Protein AF-A0A316PEC3-F1 (afdb_monomer)

Secondary stru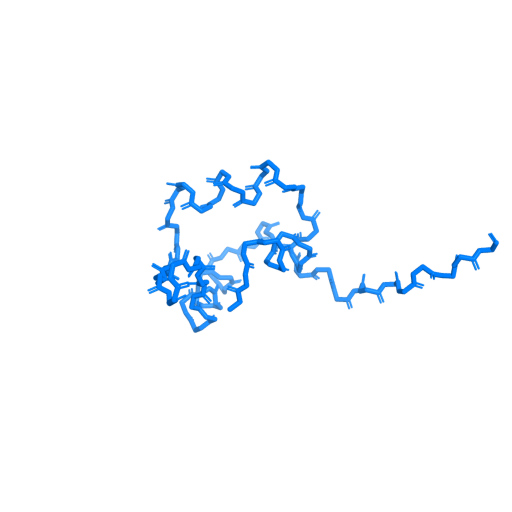cture (DSSP, 8-state):
--HHHHHHHTT--HHHHHHHHHT--S-EEEETTEEEE-HHHHHHHHHH-SS-------------

Structure (mmCIF, N/CA/C/O backbone):
data_AF-A0A316PEC3-F1
#
_entry.id   AF-A0A316PEC3-F1
#
loop_
_atom_site.group_PDB
_atom_site.id
_atom_site.type_symbol
_atom_site.label_atom_id
_atom_site.label_alt_id
_atom_site.label_comp_id
_atom_site.label_asym_id
_atom_site.label_entity_id
_atom_site.label_seq_id
_atom_site.pdbx_PDB_ins_code
_atom_site.Cartn_x
_atom_site.Cartn_y
_atom_site.Cartn_z
_atom_site.occupancy
_atom_site.B_iso_or_equiv
_atom_site.auth_seq_id
_atom_site.auth_comp_id
_atom_site.auth_asym_id
_atom_site.auth_atom_id
_atom_site.pdbx_PDB_model_num
ATOM 1 N N . MET A 1 1 ? -7.377 -4.109 -2.737 1.00 82.81 1 MET A N 1
ATOM 2 C CA . MET A 1 1 ? -6.029 -4.668 -2.470 1.00 82.81 1 MET A CA 1
ATOM 3 C C . MET A 1 1 ? -5.596 -4.328 -1.042 1.00 82.81 1 MET A C 1
ATOM 5 O O . MET A 1 1 ? -6.037 -3.301 -0.547 1.00 82.81 1 MET A O 1
ATOM 9 N N . SER A 1 2 ? -4.810 -5.159 -0.350 1.00 85.12 2 SER A N 1
ATOM 10 C CA . SER A 1 2 ? -4.268 -4.826 0.989 1.00 85.12 2 SER A CA 1
ATOM 11 C C . SER A 1 2 ? -2.901 -4.142 0.880 1.00 85.12 2 SER A C 1
ATOM 13 O O . SER A 1 2 ? -2.214 -4.304 -0.123 1.00 85.12 2 SER A O 1
ATOM 15 N N . VAL A 1 3 ? -2.476 -3.427 1.926 1.00 82.62 3 VAL A N 1
ATOM 16 C CA . VAL A 1 3 ? -1.164 -2.740 1.995 1.00 82.62 3 VAL A CA 1
ATOM 17 C C . VAL A 1 3 ? 0.004 -3.667 1.664 1.00 82.62 3 VAL A C 1
ATOM 19 O O . VAL A 1 3 ? 0.885 -3.325 0.884 1.00 82.62 3 VAL A O 1
ATOM 22 N N . MET A 1 4 ? -0.014 -4.863 2.249 1.00 82.94 4 MET A N 1
ATOM 23 C CA . MET A 1 4 ? 1.045 -5.853 2.074 1.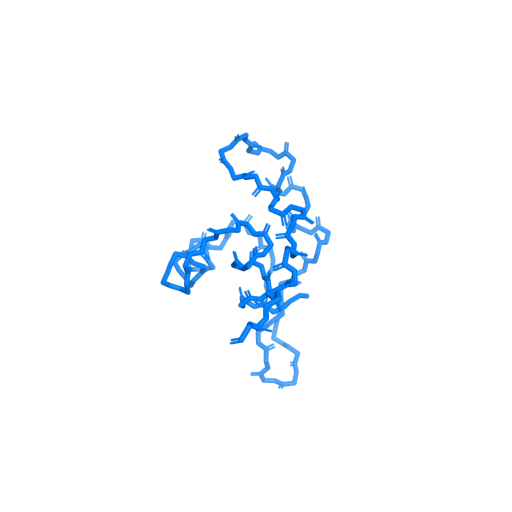00 82.94 4 MET A CA 1
ATOM 24 C C . MET A 1 4 ? 1.076 -6.420 0.654 1.00 82.94 4 MET A C 1
ATOM 26 O O . MET A 1 4 ? 2.151 -6.593 0.095 1.00 82.94 4 MET A O 1
ATOM 30 N N . GLU A 1 5 ? -0.098 -6.655 0.067 1.00 84.94 5 GLU A N 1
ATOM 31 C CA . GLU A 1 5 ? -0.231 -7.137 -1.312 1.00 84.94 5 GLU A CA 1
ATOM 32 C C . GLU A 1 5 ? 0.308 -6.107 -2.303 1.00 84.94 5 GLU A C 1
ATOM 34 O O . GLU A 1 5 ? 1.043 -6.462 -3.213 1.00 84.94 5 GLU A O 1
ATOM 39 N N . MET A 1 6 ? 0.021 -4.821 -2.080 1.00 85.75 6 MET A N 1
ATOM 40 C CA . MET A 1 6 ? 0.606 -3.740 -2.872 1.00 85.75 6 MET A CA 1
ATOM 41 C C . MET A 1 6 ? 2.128 -3.681 -2.712 1.00 85.75 6 MET A C 1
ATOM 43 O O . MET A 1 6 ? 2.833 -3.515 -3.700 1.00 85.75 6 MET A O 1
ATOM 47 N N . GLY A 1 7 ? 2.639 -3.843 -1.487 1.00 86.19 7 GLY A N 1
ATOM 48 C CA . GLY A 1 7 ? 4.079 -3.890 -1.230 1.00 86.19 7 GLY A CA 1
ATOM 49 C C . GLY A 1 7 ? 4.767 -4.994 -2.033 1.00 86.19 7 GLY A C 1
ATOM 50 O O . GLY A 1 7 ? 5.695 -4.714 -2.784 1.00 86.19 7 GLY A O 1
ATOM 51 N N . LYS A 1 8 ? 4.235 -6.222 -1.963 1.00 85.19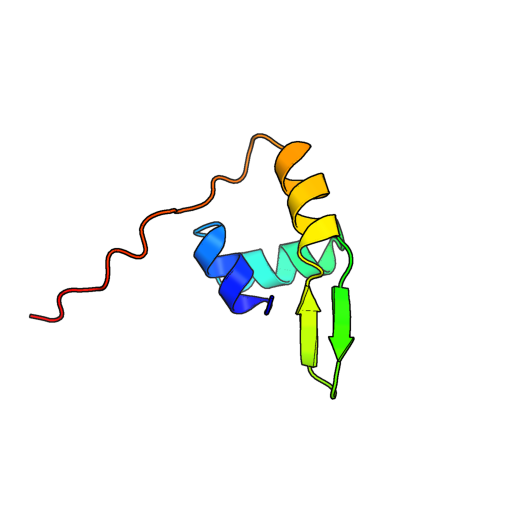 8 LYS A N 1
ATOM 52 C CA . LYS A 1 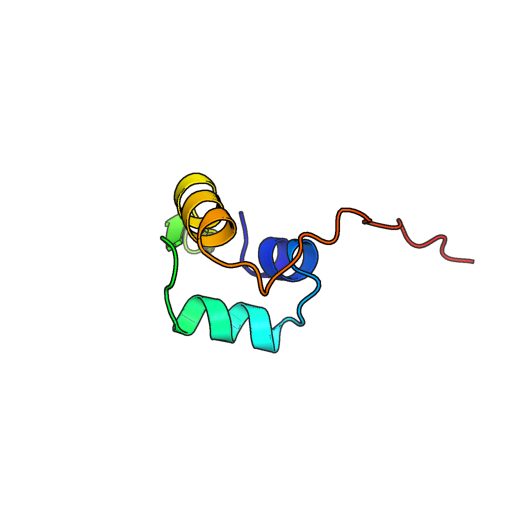8 ? 4.714 -7.366 -2.757 1.00 85.19 8 LYS A CA 1
ATOM 53 C C . LYS A 1 8 ? 4.622 -7.107 -4.259 1.00 85.19 8 LYS A C 1
ATOM 55 O O . LYS A 1 8 ? 5.584 -7.345 -4.975 1.00 85.19 8 LYS A O 1
ATOM 60 N N . LEU A 1 9 ? 3.490 -6.577 -4.721 1.00 84.69 9 LEU A N 1
ATOM 61 C CA . LEU A 1 9 ? 3.249 -6.277 -6.130 1.00 84.69 9 LEU A CA 1
ATOM 62 C C . LEU A 1 9 ? 4.249 -5.247 -6.669 1.00 84.69 9 LEU A C 1
ATOM 64 O O . LEU A 1 9 ? 4.673 -5.363 -7.810 1.00 84.69 9 LEU A O 1
ATOM 68 N N . LEU A 1 10 ? 4.653 -4.273 -5.852 1.00 83.69 10 LEU A N 1
ATOM 69 C CA . LEU A 1 10 ? 5.672 -3.278 -6.193 1.00 83.69 10 LEU A CA 1
ATOM 70 C C . LEU A 1 10 ? 7.112 -3.734 -5.890 1.00 83.69 10 LEU A C 1
ATOM 72 O O . LEU A 1 10 ? 8.043 -2.981 -6.159 1.00 83.69 10 LEU A O 1
ATOM 76 N N . GLY A 1 11 ? 7.310 -4.915 -5.295 1.00 84.62 11 GLY A N 1
ATOM 77 C CA . GLY A 1 11 ? 8.627 -5.386 -4.855 1.00 84.62 11 GLY A CA 1
ATOM 78 C C . GLY A 1 11 ? 9.242 -4.579 -3.709 1.00 84.62 11 GLY A C 1
ATOM 79 O O . GLY A 1 11 ? 10.454 -4.623 -3.519 1.00 84.62 11 GLY A O 1
ATOM 80 N N . ILE A 1 12 ? 8.439 -3.819 -2.961 1.00 85.12 12 ILE A N 1
ATOM 81 C CA . ILE A 1 12 ? 8.918 -2.960 -1.872 1.00 85.12 12 ILE A CA 1
ATOM 82 C C . ILE A 1 12 ? 8.668 -3.595 -0.503 1.00 85.12 12 ILE A C 1
ATOM 84 O O . ILE A 1 12 ? 7.695 -4.324 -0.289 1.00 85.12 12 ILE A O 1
ATOM 88 N N . GLY A 1 13 ? 9.540 -3.280 0.455 1.00 83.56 13 GLY A N 1
ATOM 89 C CA . GLY A 1 13 ? 9.425 -3.758 1.828 1.00 83.56 13 GLY A CA 1
ATOM 90 C C . GLY A 1 13 ? 8.157 -3.264 2.534 1.00 83.56 13 GLY A C 1
ATOM 91 O O . GLY A 1 13 ? 7.517 -2.287 2.138 1.00 83.56 13 GLY A O 1
ATOM 92 N N . LYS A 1 14 ? 7.801 -3.919 3.648 1.00 82.25 14 LYS A N 1
ATOM 93 C CA . LYS A 1 14 ? 6.651 -3.526 4.487 1.00 82.25 14 LYS A CA 1
ATOM 94 C C . LYS A 1 14 ? 6.747 -2.057 4.914 1.00 82.25 14 LYS A C 1
ATOM 96 O O . LYS A 1 14 ? 5.752 -1.343 4.852 1.00 82.25 14 LYS A O 1
ATOM 101 N N . THR A 1 15 ? 7.929 -1.604 5.323 1.00 87.12 15 THR A N 1
ATOM 102 C CA . THR A 1 15 ? 8.157 -0.222 5.769 1.00 87.12 15 THR A CA 1
ATOM 103 C C . THR A 1 15 ? 7.849 0.785 4.663 1.00 87.12 15 THR A C 1
ATOM 105 O O . THR A 1 15 ? 7.063 1.706 4.887 1.00 87.12 15 THR A O 1
ATOM 108 N N . ASP A 1 16 ? 8.387 0.568 3.463 1.00 86.12 16 ASP A N 1
ATOM 109 C CA . ASP A 1 16 ? 8.150 1.410 2.288 1.00 86.12 16 ASP A CA 1
ATOM 110 C C . ASP A 1 16 ? 6.684 1.408 1.862 1.00 86.12 16 ASP A C 1
ATOM 112 O O . ASP A 1 16 ? 6.125 2.462 1.568 1.00 86.12 16 ASP A O 1
ATOM 116 N N . ALA A 1 17 ? 6.014 0.252 1.915 1.00 86.25 17 ALA A N 1
ATOM 117 C CA . ALA A 1 17 ? 4.590 0.151 1.610 1.00 86.25 17 ALA A CA 1
ATOM 118 C C . ALA A 1 17 ? 3.728 1.007 2.557 1.00 86.25 17 ALA A C 1
ATOM 120 O O . ALA A 1 17 ? 2.844 1.740 2.107 1.00 86.25 17 ALA A O 1
ATOM 121 N N . TYR A 1 18 ? 3.997 0.968 3.866 1.00 86.06 18 TYR A N 1
ATOM 122 C CA . TYR A 1 18 ? 3.299 1.815 4.842 1.00 86.06 18 TYR A CA 1
ATOM 123 C C . TYR A 1 18 ? 3.646 3.301 4.678 1.00 86.06 18 TYR A C 1
ATOM 125 O O . TYR A 1 18 ? 2.770 4.157 4.824 1.00 86.06 18 TYR A O 1
ATOM 133 N N . TRP A 1 19 ? 4.895 3.622 4.332 1.00 89.38 19 TRP A N 1
ATOM 134 C CA . TRP A 1 19 ? 5.313 4.988 4.012 1.00 89.38 19 TRP A CA 1
ATOM 135 C C . TRP A 1 19 ? 4.603 5.541 2.774 1.00 89.38 19 TRP A C 1
ATOM 137 O O . TRP A 1 19 ? 4.142 6.683 2.788 1.00 89.38 19 TRP A O 1
ATOM 147 N N . LEU A 1 20 ? 4.457 4.726 1.730 1.00 85.81 20 LEU A N 1
ATOM 148 C CA . LEU A 1 20 ? 3.742 5.083 0.509 1.00 85.81 20 LEU A CA 1
ATOM 149 C C . LEU A 1 20 ? 2.273 5.386 0.812 1.00 85.81 20 LEU A C 1
ATOM 151 O O . LEU A 1 20 ? 1.750 6.412 0.390 1.00 85.81 20 LEU A O 1
ATOM 155 N N . ILE A 1 21 ? 1.632 4.557 1.635 1.00 84.31 21 ILE A N 1
ATOM 156 C CA . ILE A 1 21 ? 0.262 4.794 2.101 1.00 84.31 21 ILE A CA 1
ATOM 157 C C . ILE A 1 21 ? 0.140 6.074 2.920 1.00 84.31 21 ILE A C 1
ATOM 159 O O . ILE A 1 21 ? -0.828 6.815 2.756 1.00 84.31 21 ILE A O 1
ATOM 163 N N . LYS A 1 22 ? 1.123 6.374 3.775 1.00 85.31 22 LYS A N 1
ATOM 164 C CA . LYS A 1 22 ? 1.140 7.616 4.557 1.00 85.31 22 LYS A CA 1
ATOM 165 C C . LYS A 1 22 ? 1.211 8.854 3.660 1.00 85.31 22 LYS A C 1
ATOM 167 O O . LYS A 1 22 ? 0.603 9.866 3.998 1.00 85.31 22 LYS A O 1
ATOM 172 N N . LYS A 1 23 ? 1.886 8.766 2.507 1.00 85.94 23 LYS A N 1
ATOM 173 C CA . LYS A 1 23 ? 1.888 9.830 1.489 1.00 85.94 23 LYS A CA 1
ATOM 174 C C . LYS A 1 23 ? 0.544 9.985 0.762 1.00 85.94 23 LYS A C 1
ATOM 176 O O . LYS A 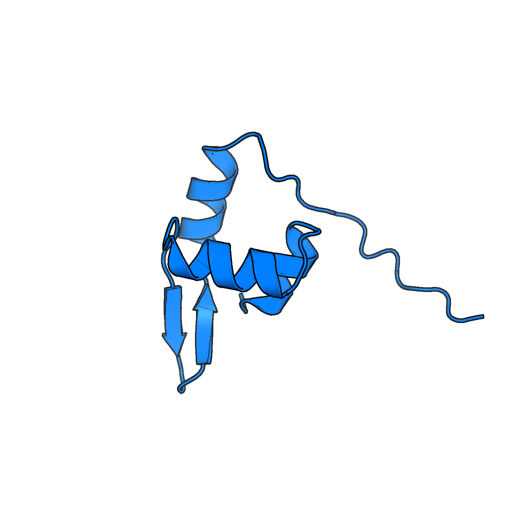1 23 ? 0.367 10.982 0.075 1.00 85.94 23 LYS A O 1
ATOM 181 N N . LYS A 1 24 ? -0.384 9.027 0.910 1.00 81.06 24 LYS A N 1
ATOM 182 C CA . LYS A 1 24 ? -1.711 8.983 0.267 1.00 81.06 24 LYS A CA 1
ATOM 183 C C . LYS A 1 24 ? -1.711 9.353 -1.232 1.00 81.06 24 LYS A C 1
ATOM 185 O O . LYS A 1 24 ? -2.522 10.176 -1.649 1.00 81.06 24 LYS A O 1
ATOM 190 N N . PRO A 1 25 ? -0.840 8.759 -2.067 1.00 81.56 25 PRO A N 1
ATOM 191 C CA . PRO A 1 25 ? -0.818 9.070 -3.493 1.00 81.56 25 PRO A CA 1
ATOM 192 C C . PRO A 1 25 ? -2.001 8.461 -4.269 1.00 81.56 25 PRO A C 1
ATOM 194 O O . PRO A 1 25 ? -2.246 8.831 -5.412 1.00 81.56 25 PRO A O 1
ATOM 197 N N . PHE A 1 26 ? -2.732 7.528 -3.658 1.00 85.44 26 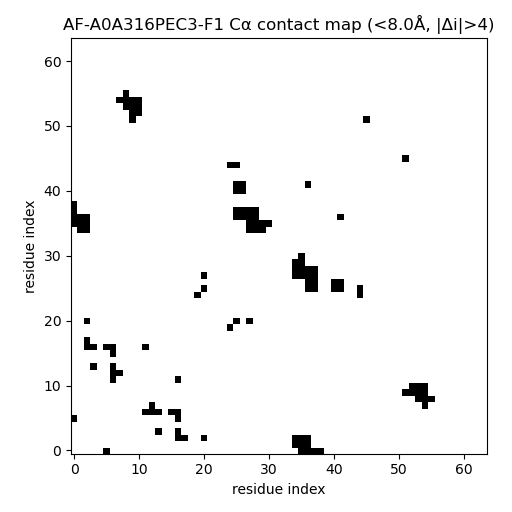PHE A N 1
ATOM 198 C CA . PHE A 1 26 ? -3.918 6.874 -4.205 1.00 85.44 26 PHE A CA 1
ATOM 199 C C . PHE A 1 26 ? -4.981 6.706 -3.115 1.00 85.44 26 PHE A C 1
ATOM 201 O O . PHE A 1 26 ? -4.708 6.843 -1.919 1.00 85.44 26 PHE A O 1
ATOM 208 N N . GLU A 1 27 ? -6.198 6.374 -3.536 1.00 88.19 27 GLU A N 1
ATOM 209 C CA . GLU A 1 27 ? -7.336 6.233 -2.636 1.00 88.19 27 GLU A CA 1
ATOM 210 C C . GLU A 1 27 ? -7.281 4.936 -1.818 1.00 88.19 27 GLU A C 1
ATOM 212 O O . GLU A 1 27 ? -7.065 3.832 -2.337 1.00 88.19 27 GLU A O 1
ATOM 217 N N . ILE A 1 28 ? -7.480 5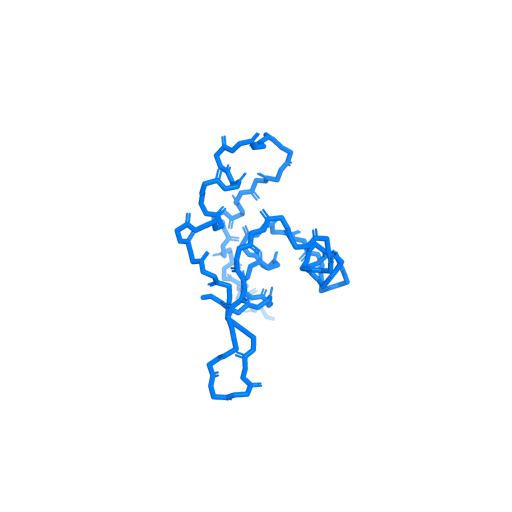.086 -0.510 1.00 87.81 28 ILE A N 1
ATOM 218 C CA . ILE A 1 28 ? -7.494 3.998 0.463 1.00 87.81 28 ILE A CA 1
ATOM 219 C C . ILE A 1 28 ? -8.786 4.121 1.249 1.00 87.81 28 ILE A C 1
ATOM 221 O O . ILE A 1 28 ? -9.032 5.128 1.908 1.00 87.81 28 ILE A O 1
ATOM 225 N N . ILE A 1 29 ? -9.586 3.068 1.195 1.00 89.00 29 ILE A N 1
ATOM 226 C CA . ILE A 1 29 ? -10.856 2.963 1.897 1.00 89.00 29 ILE A CA 1
ATOM 227 C C . ILE A 1 29 ? -10.713 1.980 3.055 1.00 89.00 29 ILE A C 1
ATOM 229 O O . ILE A 1 29 ? -9.939 1.024 2.994 1.00 89.00 29 ILE A O 1
ATOM 233 N N . ILE A 1 30 ? -11.452 2.208 4.134 1.00 88.31 30 ILE A N 1
ATOM 234 C CA . ILE A 1 30 ? -11.512 1.274 5.258 1.00 88.31 30 ILE A CA 1
ATOM 235 C C . ILE A 1 30 ? -12.795 0.470 5.091 1.00 88.31 30 ILE A C 1
ATOM 237 O O . ILE A 1 30 ? -13.886 1.012 5.219 1.00 88.31 30 ILE A O 1
ATOM 241 N N . VAL A 1 31 ? -12.659 -0.821 4.795 1.00 88.25 31 VAL A N 1
ATOM 242 C CA . VAL A 1 31 ? -13.790 -1.752 4.697 1.00 88.25 31 VAL A CA 1
ATOM 243 C C . VAL A 1 31 ? -13.646 -2.750 5.828 1.00 88.25 31 VAL A C 1
ATOM 245 O O . VAL A 1 31 ? -12.608 -3.404 5.926 1.00 88.25 31 VAL A O 1
ATOM 248 N N . ASP A 1 32 ? -14.659 -2.857 6.686 1.00 88.06 32 ASP A N 1
ATOM 249 C CA . ASP A 1 32 ? -14.663 -3.812 7.802 1.00 88.06 32 ASP A CA 1
ATOM 250 C C . ASP A 1 32 ? -13.431 -3.660 8.727 1.00 88.06 32 ASP A C 1
ATOM 252 O O . ASP A 1 32 ? -12.702 -4.607 9.009 1.00 88.06 32 ASP A O 1
ATOM 256 N N . LYS A 1 33 ? -13.114 -2.416 9.126 1.00 86.25 33 LYS A N 1
ATOM 257 C CA . LYS A 1 33 ? -11.911 -2.049 9.914 1.00 86.25 33 LYS A CA 1
ATOM 258 C C . LYS A 1 33 ? -10.563 -2.406 9.258 1.00 86.25 33 LYS A C 1
ATOM 260 O O . LYS A 1 33 ? -9.519 -2.256 9.889 1.00 86.25 33 LYS A O 1
ATOM 265 N N . LYS A 1 34 ? -10.547 -2.828 7.989 1.00 82.88 34 LYS A N 1
ATOM 266 C CA . LYS A 1 34 ? -9.331 -3.164 7.237 1.00 82.88 34 LYS A CA 1
ATOM 267 C C . LYS A 1 34 ? -9.055 -2.117 6.165 1.00 82.88 34 LYS A C 1
ATOM 269 O O . LYS A 1 34 ? -9.936 -1.756 5.387 1.00 82.88 34 LYS A O 1
ATOM 274 N N . MET A 1 35 ? -7.807 -1.659 6.096 1.00 84.31 35 MET A N 1
ATOM 275 C CA . MET A 1 35 ? -7.350 -0.755 5.039 1.00 84.31 35 MET A CA 1
ATOM 276 C C . MET A 1 35 ? -7.303 -1.489 3.697 1.00 84.31 35 MET A C 1
ATOM 278 O O . MET A 1 35 ? -6.611 -2.498 3.545 1.00 84.31 35 MET A O 1
ATOM 282 N N . ARG A 1 36 ? -8.031 -0.963 2.717 1.00 86.88 36 ARG A N 1
ATOM 283 C CA . ARG A 1 36 ? -8.138 -1.483 1.357 1.00 86.88 36 ARG A CA 1
ATOM 284 C C . ARG A 1 36 ? -7.739 -0.379 0.387 1.00 86.88 36 ARG A C 1
ATOM 286 O O . ARG A 1 36 ? -8.342 0.683 0.341 1.00 86.88 36 ARG A O 1
ATOM 293 N N . ILE A 1 37 ? -6.726 -0.654 -0.413 1.00 87.62 37 ILE A N 1
ATOM 294 C CA . ILE A 1 37 ? -6.296 0.197 -1.515 1.00 87.62 37 ILE A CA 1
ATOM 295 C C . ILE A 1 37 ? -7.258 -0.007 -2.683 1.00 87.62 37 ILE A C 1
ATOM 297 O O . ILE A 1 37 ? -7.523 -1.158 -3.074 1.00 87.62 37 ILE A O 1
ATOM 301 N N . MET A 1 38 ? -7.762 1.101 -3.225 1.00 89.69 38 MET A N 1
ATOM 302 C CA . MET A 1 38 ? -8.600 1.107 -4.415 1.00 89.69 38 MET A CA 1
ATOM 303 C C . MET A 1 38 ? -7.733 0.856 -5.647 1.00 89.69 38 MET A C 1
ATOM 305 O O . MET A 1 38 ? -6.849 1.647 -5.968 1.00 89.69 38 MET A O 1
ATOM 309 N N . ILE A 1 39 ? -7.988 -0.258 -6.335 1.00 85.31 39 ILE A N 1
ATOM 310 C CA . ILE A 1 39 ? -7.166 -0.705 -7.468 1.00 85.31 39 ILE A CA 1
ATOM 311 C C . ILE A 1 39 ? -7.217 0.317 -8.610 1.00 85.31 39 ILE A C 1
ATOM 313 O O . ILE A 1 39 ? -6.165 0.700 -9.094 1.00 85.31 39 ILE A O 1
ATOM 317 N N . GLY A 1 40 ? -8.391 0.861 -8.948 1.00 88.56 40 GLY A N 1
ATOM 318 C CA . GLY A 1 40 ? -8.502 1.861 -10.019 1.00 88.56 40 GLY A CA 1
ATOM 319 C C . GLY A 1 40 ? -7.690 3.140 -9.762 1.00 88.56 40 GLY A C 1
ATOM 320 O O . GLY A 1 40 ? -7.013 3.635 -10.659 1.00 88.56 40 GLY A O 1
ATOM 321 N N . SER A 1 41 ? -7.699 3.658 -8.529 1.00 87.69 41 SER A N 1
ATOM 322 C CA . SER A 1 41 ? -6.876 4.822 -8.156 1.00 87.69 41 SER A CA 1
ATOM 323 C C . SER A 1 41 ? -5.390 4.475 -8.091 1.00 87.69 41 SER A C 1
ATOM 325 O O . SER A 1 41 ? -4.553 5.270 -8.512 1.00 87.69 41 SER A O 1
ATOM 327 N N . PHE A 1 42 ? -5.059 3.277 -7.606 1.00 86.50 42 PHE A N 1
ATOM 328 C CA . PHE A 1 42 ? -3.695 2.764 -7.623 1.00 86.50 42 PHE A CA 1
ATOM 329 C C . PHE A 1 42 ? -3.159 2.613 -9.048 1.00 86.50 42 PHE A C 1
ATOM 331 O O . PHE A 1 42 ? -2.030 3.002 -9.290 1.00 86.50 42 PHE A O 1
ATOM 338 N N . GLU A 1 43 ? -3.944 2.096 -9.993 1.00 85.88 43 GLU A N 1
ATOM 339 C CA . GLU A 1 43 ? -3.534 1.939 -11.391 1.00 85.88 43 GLU 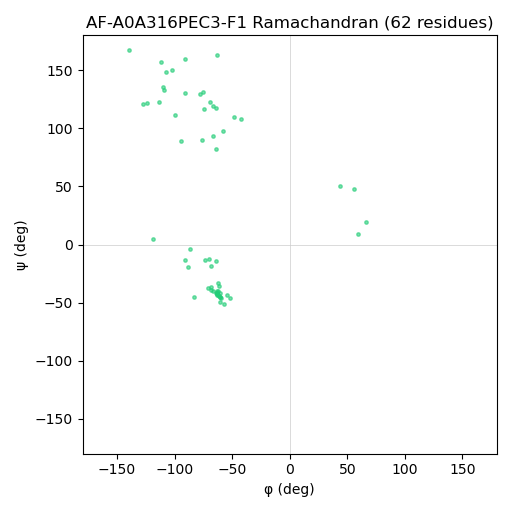A CA 1
ATOM 340 C C . GLU A 1 43 ? -3.338 3.281 -12.087 1.00 85.88 43 GLU A C 1
ATOM 342 O O . GLU A 1 43 ? -2.361 3.442 -12.807 1.00 85.88 43 GLU A O 1
ATOM 347 N N . LYS A 1 44 ? -4.204 4.268 -11.824 1.00 89.44 44 LYS A N 1
ATOM 348 C CA . LYS A 1 44 ? -4.001 5.641 -12.310 1.00 89.44 44 LYS A CA 1
ATOM 349 C C . LYS A 1 44 ? -2.705 6.243 -11.779 1.00 89.44 44 LYS A C 1
ATOM 351 O O . LYS A 1 44 ? -1.949 6.828 -12.545 1.00 89.44 44 LYS A O 1
ATOM 356 N N . TRP A 1 45 ? -2.439 6.078 -10.483 1.00 87.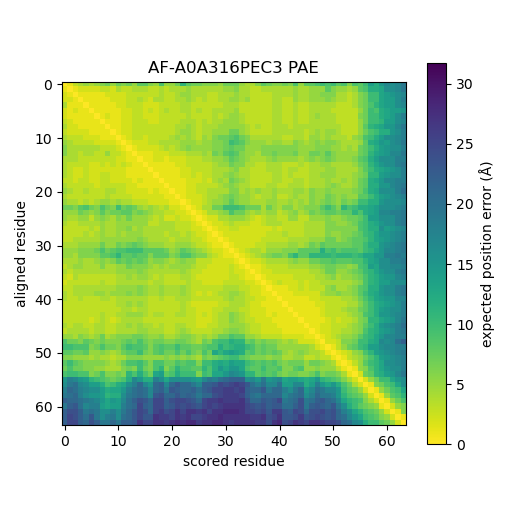94 45 TRP A N 1
ATOM 357 C CA . TRP A 1 45 ? -1.171 6.499 -9.894 1.00 87.94 45 TRP A CA 1
ATOM 358 C C . TRP A 1 45 ? 0.012 5.720 -10.484 1.00 87.94 45 TRP A C 1
ATOM 360 O O . TRP A 1 45 ? 1.008 6.351 -10.810 1.00 87.94 45 TRP A O 1
ATOM 370 N N . TYR A 1 46 ? -0.136 4.401 -10.677 1.00 85.12 46 TYR A N 1
ATOM 371 C CA . TYR A 1 46 ? 0.851 3.484 -11.262 1.00 85.12 46 TYR A CA 1
ATOM 372 C C . TYR A 1 46 ? 1.101 3.727 -12.773 1.00 85.12 46 TYR A C 1
ATOM 374 O O . TYR A 1 46 ? 2.103 3.278 -13.329 1.00 85.12 46 TYR A O 1
ATOM 382 N N . ALA A 1 47 ? 0.201 4.420 -13.462 1.00 85.81 47 ALA A N 1
ATOM 383 C CA . ALA A 1 47 ? 0.414 4.869 -14.834 1.00 85.81 47 ALA A CA 1
ATOM 384 C C . ALA A 1 47 ? 1.097 6.247 -14.899 1.00 85.81 47 ALA A C 1
ATOM 386 O O . ALA A 1 47 ? 1.637 6.611 -15.939 1.00 85.81 47 ALA A O 1
ATOM 387 N N . ALA A 1 48 ? 1.054 7.025 -13.812 1.00 86.25 48 ALA A N 1
ATOM 388 C CA . ALA A 1 48 ? 1.570 8.394 -13.757 1.00 86.25 48 ALA A CA 1
ATOM 389 C C . ALA A 1 48 ? 3.046 8.487 -13.315 1.00 86.25 48 ALA A C 1
ATOM 391 O O . ALA A 1 48 ? 3.668 9.539 -13.439 1.00 86.25 48 ALA A O 1
ATOM 392 N N . GLN A 1 49 ? 3.612 7.407 -12.786 1.00 80.56 49 GLN A N 1
ATOM 393 C CA . GLN A 1 49 ? 5.009 7.244 -12.379 1.00 80.56 49 GLN A CA 1
ATOM 394 C C . GLN A 1 49 ? 5.728 6.234 -13.291 1.00 80.56 49 GLN A C 1
ATOM 396 O O . GLN A 1 49 ? 5.136 5.304 -13.828 1.00 80.56 49 GLN A O 1
ATOM 401 N N . SER A 1 50 ? 7.052 6.340 -13.360 1.00 75.44 50 SER A N 1
ATOM 402 C CA . SER A 1 50 ? 7.905 5.319 -14.002 1.00 75.44 50 SER A CA 1
ATOM 403 C C . SER A 1 50 ? 8.903 4.691 -13.027 1.00 75.44 50 SER A C 1
ATOM 405 O O . SER A 1 50 ? 9.764 3.912 -13.418 1.00 75.44 50 SER A O 1
ATOM 407 N N . HIS A 1 51 ? 8.817 5.057 -11.746 1.00 76.19 51 HIS A N 1
ATOM 408 C CA . HIS A 1 51 ? 9.787 4.662 -10.726 1.00 76.19 51 HIS A CA 1
ATOM 409 C C . HIS A 1 51 ? 9.511 3.265 -10.154 1.00 76.19 51 HIS A C 1
ATOM 411 O O . HIS A 1 51 ? 10.420 2.452 -10.021 1.00 76.19 51 HIS A O 1
ATOM 417 N N . TYR A 1 52 ? 8.250 2.965 -9.839 1.00 76.75 52 TYR A N 1
ATOM 418 C CA . TYR A 1 52 ? 7.862 1.667 -9.290 1.00 76.75 52 TYR A CA 1
ATOM 419 C C . TYR A 1 52 ? 7.488 0.709 -10.417 1.00 76.75 52 TYR A C 1
ATOM 421 O O . TYR A 1 52 ? 6.673 1.071 -11.265 1.00 76.75 52 TYR A O 1
ATOM 429 N N . HIS A 1 53 ? 8.047 -0.501 -10.388 1.00 75.62 53 HIS A N 1
ATOM 430 C CA . HIS A 1 53 ? 7.757 -1.572 -11.339 1.00 75.62 53 HIS A CA 1
ATOM 431 C C . HIS A 1 53 ? 6.973 -2.688 -10.650 1.00 75.62 53 HIS A C 1
ATOM 433 O O . HIS A 1 53 ? 7.307 -3.085 -9.534 1.00 75.62 53 HIS A O 1
ATOM 439 N N . LYS A 1 54 ? 5.926 -3.204 -11.310 1.00 78.69 54 LYS A N 1
ATOM 440 C CA . LYS A 1 54 ? 5.241 -4.411 -10.836 1.00 78.69 54 LYS A CA 1
ATOM 441 C C . LYS A 1 54 ? 6.206 -5.585 -10.948 1.00 78.69 54 LYS A C 1
ATOM 443 O O . LYS A 1 54 ? 6.628 -5.928 -12.052 1.00 78.69 54 LYS A O 1
ATOM 448 N N . VAL A 1 55 ? 6.521 -6.223 -9.828 1.00 75.31 55 VAL A N 1
ATOM 449 C CA . VAL A 1 55 ? 7.236 -7.498 -9.835 1.00 75.31 55 VAL A CA 1
ATOM 450 C C . VAL A 1 55 ? 6.211 -8.554 -10.236 1.00 75.31 55 VAL A C 1
ATOM 452 O O . VAL A 1 55 ? 5.472 -9.078 -9.410 1.00 75.31 55 VAL A O 1
ATOM 455 N N . ALA A 1 56 ? 6.091 -8.797 -11.544 1.00 56.47 56 ALA A N 1
ATOM 456 C CA . ALA A 1 56 ? 5.185 -9.807 -12.095 1.00 56.47 56 ALA A CA 1
ATOM 457 C C . ALA A 1 56 ? 5.569 -11.237 -11.671 1.00 56.47 56 ALA A C 1
ATOM 459 O O . ALA A 1 56 ? 4.755 -12.150 -11.776 1.00 56.47 56 ALA A O 1
ATOM 460 N N . SER A 1 57 ? 6.776 -11.426 -11.141 1.00 49.44 57 SER A N 1
ATOM 461 C CA . SER A 1 57 ? 7.227 -12.706 -10.619 1.00 49.44 57 SER A CA 1
ATOM 462 C C . SER A 1 57 ? 6.968 -12.782 -9.118 1.00 49.44 57 SER A C 1
ATOM 464 O O . SER A 1 57 ? 7.846 -12.517 -8.300 1.00 49.44 57 SER A O 1
ATOM 466 N N . VAL A 1 58 ? 5.775 -13.256 -8.750 1.00 53.00 58 VAL A N 1
ATOM 467 C CA . VAL A 1 58 ? 5.739 -14.300 -7.719 1.00 53.00 58 VAL A CA 1
ATOM 468 C C . VAL A 1 58 ? 6.460 -15.485 -8.356 1.00 53.00 58 VAL A C 1
ATOM 470 O O . VAL A 1 58 ? 5.843 -16.356 -8.962 1.00 53.00 58 VAL A O 1
ATOM 473 N N . ASP A 1 59 ? 7.793 -15.462 -8.294 1.00 46.97 59 ASP A N 1
ATOM 474 C CA . ASP A 1 59 ? 8.538 -16.706 -8.269 1.00 46.97 59 ASP A CA 1
ATOM 475 C C . ASP A 1 59 ? 8.151 -17.318 -6.928 1.00 46.97 59 ASP A C 1
ATOM 477 O O . ASP A 1 59 ? 8.584 -16.905 -5.850 1.00 46.97 59 ASP A O 1
ATOM 481 N N . LEU A 1 60 ? 7.120 -18.152 -7.020 1.00 47.03 60 LEU A N 1
ATOM 482 C CA . LEU A 1 60 ? 6.762 -19.142 -6.036 1.00 47.03 60 LEU A CA 1
ATOM 483 C C . LEU A 1 60 ? 8.074 -19.776 -5.588 1.00 47.03 60 LEU A C 1
ATOM 485 O O . LEU A 1 60 ? 8.688 -20.500 -6.369 1.00 47.03 60 LEU A O 1
ATOM 489 N N . GLY A 1 61 ? 8.504 -19.462 -4.367 1.00 45.88 61 GLY A N 1
ATOM 490 C CA . GLY A 1 61 ? 9.622 -20.148 -3.753 1.00 45.88 61 GLY A CA 1
ATOM 491 C C . GLY A 1 61 ? 9.398 -21.645 -3.921 1.00 45.88 61 GLY A C 1
ATOM 492 O O . GLY A 1 61 ? 8.491 -22.214 -3.317 1.00 45.88 61 GLY A O 1
ATOM 493 N N . LYS A 1 62 ? 10.211 -22.271 -4.775 1.00 44.25 62 LYS A N 1
ATOM 494 C CA . LYS A 1 62 ? 10.651 -23.633 -4.522 1.00 44.25 62 LYS A CA 1
ATOM 495 C C . LYS A 1 62 ? 11.352 -23.566 -3.172 1.00 44.25 62 LYS A C 1
ATOM 497 O O . LYS A 1 62 ? 12.482 -23.098 -3.082 1.00 44.25 62 LYS A O 1
ATOM 502 N N . GLU A 1 63 ? 10.619 -23.922 -2.130 1.00 50.59 63 GLU A N 1
ATOM 503 C CA . GLU A 1 63 ? 11.216 -24.429 -0.905 1.00 50.59 63 GLU A CA 1
ATOM 504 C C . GLU A 1 63 ? 11.909 -25.750 -1.292 1.00 50.59 63 GLU A C 1
ATOM 506 O O . GLU A 1 63 ? 11.257 -26.649 -1.832 1.00 50.59 63 GLU A O 1
ATOM 511 N N . GLU A 1 64 ? 13.235 -25.799 -1.139 1.00 47.19 64 GLU A N 1
ATOM 512 C CA . GLU A 1 64 ? 14.049 -27.027 -1.112 1.00 47.19 64 GLU A CA 1
ATOM 513 C C . GLU A 1 64 ? 14.182 -27.500 0.338 1.00 47.19 64 GLU A C 1
ATOM 515 O O . GLU A 1 64 ? 14.371 -26.624 1.218 1.00 47.19 64 GLU A O 1
#

Radius of gyration: 12.6 Å; Cα contacts (8 Å, |Δi|>4): 61; chains: 1; bounding box: 29×37×25 Å

pLDDT: mean 79.67, std 12.93, range [44.25, 89.69]

Foldseek 3Di:
DALVVVCLQQVHDSVVSVVVVVVCQFDWDQDPNGIDTDVVRVVVSVVVDPPTDGPPDPPVDPPD

Mean predicted aligned error: 7.31 Å

Nearest PDB structures (foldseek):
  6amk-assembly1_B  TM=7.756E-01  e=2.012E+00  Streptomyces venezuelae
  2zhg-assembly1_A-2  TM=6.427E-01  e=8.911E-01  Escherichia coli K-12
  6ama-assembly1_A  TM=7.463E-01  e=3.706E+00  Streptomyces venezuelae
  6amk-assembly1_A  TM=7.561E-01  e=4.244E+00  Streptomyces venezuelae
  2zhh-assembly1_A-2  TM=6.486E-01  e=2.825E+00  Escherichia coli K-12

Solvent-accessible surface area (backbone atoms only — not comparable to full-atom values): 3876 Å² total; per-residue (Å²): 82,42,60,66,57,51,12,52,39,46,67,42,54,72,68,56,32,54,51,50,57,72,67,53,77,44,53,69,47,72,55,92,92,38,68,30,40,40,60,72,43,40,48,55,45,58,68,74,50,85,81,74,54,72,46,83,69,77,71,71,76,78,81,128

Sequence (64 aa):
MSVMEMGKLLGIGKTDAYWLIKKKPFEIIIVDKKMRIMIGSFEKWYAAQSHYHKVASVDLGKEE